Protein AF-A0A822CF78-F1 (afdb_monomer_lite)

Organism: NCBI:txid392032

Secondary structure (DSSP, 8-state):
-EEEES--HHHHHHHHHHHHTSTT----TT-SS----EEE-SPPPPPTT-SSPP-SEEEE-----TTHHHHHHTT--

Sequence (77 aa):
LLYRGDVVPKDVNTAISAIKTKRSIQFVDWCPTGFKVGINYQPPIAVPGGDVAKVPRAVCMISNTTAIAEAWARLDH

pLDDT: mean 94.52, std 5.26, range [65.19, 98.44]

InterPro domains:
  IPR000217 Tubulin [PTHR11588] (1-77)
  IPR002452 Alpha tubulin [PR01162] (5-26)
  IPR002452 Alpha tubulin [PR01162] (31-44)
  IPR002452 Alpha tubulin [PR01162] (44-63)
  IPR002452 Alpha tubulin [PR01162] (69-77)
  IPR008280 Tubulin/FtsZ, C-terminal [SSF55307] (1-77)
  IPR018316 Tubulin/FtsZ, 2-layer sandwich domain [PF03953] (2-76)
  IPR037103 Tubulin/FtsZ-like, C-terminal domain [G3DSA:3.30.1330.20] (1-67)

Structure (mmCIF, N/CA/C/O backbone):
data_AF-A0A822CF78-F1
#
_entry.id   AF-A0A822CF78-F1
#
loop_
_atom_site.group_PDB
_atom_site.id
_atom_site.type_symbol
_atom_site.label_atom_id
_atom_site.label_alt_id
_atom_site.label_comp_id
_atom_site.label_asym_id
_atom_site.label_entity_id
_atom_site.label_seq_id
_atom_site.pdbx_PDB_ins_code
_atom_site.Cartn_x
_atom_site.Cartn_y
_atom_site.Cartn_z
_atom_site.occupancy
_atom_site.B_iso_or_equiv
_atom_site.auth_seq_id
_atom_site.auth_comp_id
_atom_site.auth_asym_id
_atom_site.auth_atom_id
_atom_site.pdbx_PDB_model_num
ATOM 1 N N . LEU A 1 1 ? 0.341 3.897 -0.006 1.00 96.75 1 LEU A N 1
ATOM 2 C CA . LEU A 1 1 ? -0.453 3.181 1.013 1.00 96.75 1 LEU A CA 1
ATOM 3 C C . LEU A 1 1 ? -1.501 4.136 1.554 1.00 96.75 1 LEU A C 1
ATOM 5 O O . LEU A 1 1 ? -1.147 5.132 2.176 1.00 96.75 1 LEU A O 1
ATOM 9 N N . LEU A 1 2 ? -2.765 3.873 1.244 1.00 98.31 2 LEU A N 1
ATOM 10 C CA . LEU A 1 2 ? -3.911 4.675 1.657 1.00 98.31 2 LEU A CA 1
ATOM 11 C C . LEU A 1 2 ? -4.675 3.879 2.717 1.00 98.31 2 LEU A C 1
ATOM 13 O O . LEU A 1 2 ? -5.407 2.946 2.389 1.00 98.31 2 LEU A O 1
ATOM 17 N N . TYR A 1 3 ? -4.430 4.194 3.984 1.00 98.44 3 TYR A N 1
ATOM 18 C CA . TYR A 1 3 ? -5.063 3.543 5.124 1.00 98.44 3 TYR A CA 1
ATOM 19 C C . TYR A 1 3 ? -6.402 4.188 5.457 1.00 98.44 3 TYR A C 1
ATOM 21 O O . TYR A 1 3 ? -6.594 5.394 5.269 1.00 98.44 3 TYR A O 1
ATOM 29 N N . ARG A 1 4 ? -7.309 3.378 6.002 1.00 98.38 4 ARG A N 1
ATOM 30 C CA . ARG A 1 4 ? -8.612 3.828 6.473 1.00 98.38 4 ARG A CA 1
ATOM 31 C C . ARG A 1 4 ? -9.005 3.153 7.792 1.00 98.38 4 ARG A C 1
ATOM 33 O O . ARG A 1 4 ? -8.773 1.954 7.927 1.00 98.38 4 ARG A O 1
ATOM 40 N N . GLY A 1 5 ? -9.642 3.889 8.702 1.00 98.19 5 GLY A N 1
ATOM 41 C CA . GLY A 1 5 ? -10.183 3.403 9.976 1.00 98.19 5 GLY A CA 1
ATOM 42 C C . GLY A 1 5 ? -9.245 3.577 11.170 1.00 98.19 5 GLY A C 1
ATOM 43 O O . GLY A 1 5 ? -8.429 4.498 11.199 1.00 98.19 5 GLY A O 1
ATOM 44 N N . ASP A 1 6 ? -9.376 2.687 12.153 1.00 97.75 6 ASP A N 1
ATOM 45 C CA . ASP A 1 6 ? -8.575 2.670 13.381 1.00 97.75 6 ASP A CA 1
ATOM 46 C C . ASP A 1 6 ? -7.117 2.289 13.071 1.00 97.75 6 ASP A C 1
ATOM 48 O O . ASP A 1 6 ? -6.745 1.113 13.053 1.00 97.75 6 ASP A O 1
ATOM 52 N N . VAL A 1 7 ? -6.304 3.287 12.724 1.00 98.12 7 VAL A N 1
ATOM 53 C CA . VAL A 1 7 ? -4.914 3.117 12.291 1.00 98.12 7 VAL A CA 1
ATOM 54 C C . VAL A 1 7 ? -4.021 4.127 12.999 1.00 98.12 7 VAL A C 1
ATOM 56 O O . VAL A 1 7 ? -4.173 5.335 12.834 1.00 98.12 7 VAL A O 1
ATOM 59 N N . VAL A 1 8 ? -3.032 3.626 13.736 1.00 97.81 8 VAL A N 1
ATOM 60 C CA . VAL A 1 8 ? -2.037 4.449 14.429 1.00 97.81 8 VAL A CA 1
ATOM 61 C C . VAL A 1 8 ? -0.836 4.697 13.501 1.00 97.81 8 VAL A C 1
ATOM 63 O O . VAL A 1 8 ? -0.250 3.734 12.998 1.00 97.81 8 VAL A O 1
ATOM 66 N N . PRO A 1 9 ? -0.392 5.955 13.288 1.00 97.69 9 PRO A N 1
ATOM 67 C CA . PRO A 1 9 ? 0.738 6.256 12.400 1.00 97.69 9 PRO A CA 1
ATOM 68 C C . PRO A 1 9 ? 2.041 5.519 12.749 1.00 97.69 9 PRO A C 1
ATOM 70 O O . PRO A 1 9 ? 2.802 5.135 11.860 1.00 97.69 9 PRO A O 1
ATOM 73 N N . LYS A 1 10 ? 2.296 5.279 14.042 1.00 98.12 10 LYS A N 1
ATOM 74 C CA . LYS A 1 10 ? 3.461 4.514 14.514 1.00 98.12 10 LYS A CA 1
ATOM 75 C C . LYS A 1 10 ? 3.458 3.082 13.974 1.00 98.12 10 LYS A C 1
ATOM 77 O O . LYS A 1 10 ? 4.490 2.617 13.500 1.00 98.12 10 LYS A O 1
ATOM 82 N N . ASP A 1 11 ? 2.306 2.418 13.989 1.00 97.69 11 ASP A N 1
ATOM 83 C CA . ASP A 1 11 ? 2.171 1.034 13.524 1.00 97.69 11 ASP A CA 1
ATOM 84 C C . ASP A 1 11 ? 2.375 0.939 12.012 1.00 97.69 11 ASP A C 1
ATOM 86 O O . ASP A 1 11 ? 3.015 0.005 11.528 1.00 97.69 11 ASP A O 1
ATOM 90 N N . VAL A 1 12 ? 1.916 1.950 11.265 1.00 97.75 12 VAL A N 1
ATOM 91 C CA . VAL A 1 12 ? 2.171 2.065 9.822 1.00 97.75 12 VAL A CA 1
ATOM 92 C C . VAL A 1 12 ? 3.669 2.158 9.537 1.00 97.75 12 VAL A C 1
ATOM 94 O O . VAL A 1 12 ? 4.172 1.445 8.668 1.00 97.75 12 VAL A O 1
ATOM 97 N N . ASN A 1 13 ? 4.398 2.996 10.277 1.00 96.25 13 ASN A N 1
ATOM 98 C CA . ASN A 1 13 ? 5.844 3.132 10.104 1.00 96.25 13 ASN A CA 1
ATOM 99 C C . ASN A 1 13 ? 6.587 1.839 10.466 1.00 96.25 13 ASN A C 1
ATOM 101 O O . ASN A 1 13 ? 7.469 1.419 9.716 1.00 96.25 13 ASN A O 1
ATOM 105 N N . THR A 1 14 ? 6.200 1.166 11.554 1.00 97.38 14 THR A N 1
ATOM 106 C CA . THR A 1 14 ? 6.753 -0.148 11.923 1.00 97.38 14 THR A CA 1
ATOM 107 C C . THR A 1 14 ? 6.512 -1.182 10.822 1.00 97.38 14 THR A C 1
ATOM 109 O O . THR A 1 14 ? 7.443 -1.887 10.427 1.00 97.38 14 THR A O 1
ATOM 112 N N . ALA A 1 15 ? 5.296 -1.240 10.272 1.00 95.69 15 ALA A N 1
ATOM 113 C CA . ALA A 1 15 ? 4.954 -2.154 9.187 1.00 95.69 15 ALA A CA 1
ATOM 114 C C . ALA A 1 15 ? 5.755 -1.862 7.907 1.00 95.69 15 ALA A C 1
ATOM 116 O O . ALA A 1 15 ? 6.275 -2.788 7.286 1.00 95.69 15 ALA A O 1
ATOM 117 N N . ILE A 1 16 ? 5.916 -0.589 7.529 1.00 94.75 16 ILE A N 1
ATOM 118 C CA . ILE A 1 16 ? 6.728 -0.194 6.366 1.00 94.75 16 ILE A CA 1
ATOM 119 C C . ILE A 1 16 ? 8.193 -0.582 6.572 1.00 94.75 16 ILE A C 1
ATOM 121 O O . ILE A 1 16 ? 8.804 -1.125 5.653 1.00 94.75 16 ILE A O 1
ATOM 125 N N . SER A 1 17 ? 8.754 -0.360 7.761 1.00 93.94 17 SER A N 1
ATOM 126 C CA . SER A 1 17 ? 10.122 -0.783 8.081 1.00 93.94 17 SER A CA 1
ATOM 127 C C . SER A 1 17 ? 10.286 -2.299 7.959 1.00 93.94 17 SER A C 1
ATOM 129 O O . SER A 1 17 ? 11.229 -2.754 7.317 1.00 93.94 17 SER A O 1
ATOM 131 N N . ALA A 1 18 ? 9.337 -3.085 8.479 1.00 94.44 18 ALA A N 1
ATOM 132 C CA . ALA A 1 18 ? 9.347 -4.544 8.350 1.00 94.44 18 ALA A CA 1
ATOM 133 C C . ALA A 1 18 ? 9.179 -5.030 6.899 1.00 94.44 18 ALA A C 1
ATOM 135 O O . ALA A 1 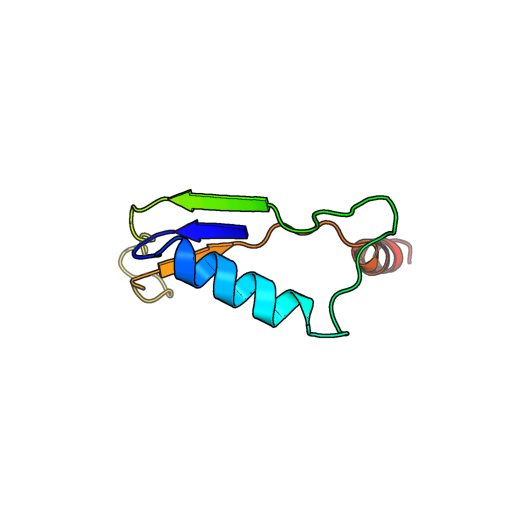18 ? 9.661 -6.100 6.536 1.00 94.44 18 ALA A O 1
ATOM 136 N N . ILE A 1 19 ? 8.486 -4.266 6.055 1.0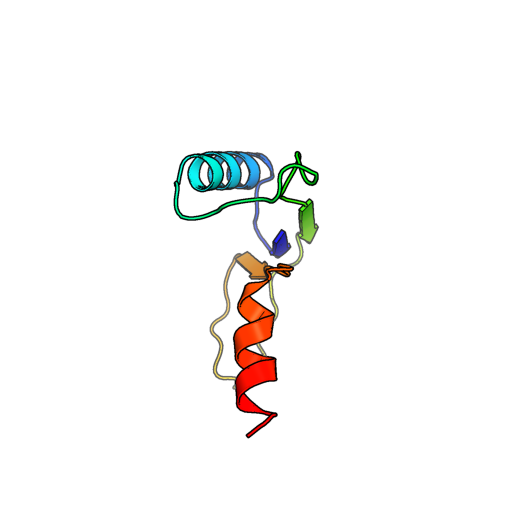0 92.44 19 ILE A N 1
ATOM 137 C CA . ILE A 1 19 ? 8.353 -4.560 4.627 1.00 92.44 19 ILE A CA 1
ATOM 138 C C . ILE A 1 19 ? 9.651 -4.224 3.880 1.00 92.44 19 ILE A C 1
ATOM 140 O O . ILE A 1 19 ? 10.080 -5.009 3.039 1.00 92.44 19 ILE A O 1
ATOM 144 N N . LYS A 1 20 ? 10.307 -3.103 4.206 1.00 88.69 20 LYS A N 1
ATOM 145 C CA . LYS A 1 20 ? 11.567 -2.667 3.578 1.00 88.69 20 LYS A CA 1
ATOM 146 C C . LYS A 1 20 ? 12.732 -3.632 3.806 1.00 88.69 20 LYS A C 1
ATOM 148 O O . LYS A 1 20 ? 13.637 -3.680 2.982 1.00 88.69 20 LYS A O 1
ATOM 153 N N . THR A 1 21 ? 12.727 -4.399 4.895 1.00 89.75 21 THR A N 1
ATOM 154 C CA . THR A 1 21 ? 13.761 -5.419 5.141 1.00 89.75 21 THR A CA 1
ATOM 155 C C . THR A 1 21 ? 13.579 -6.670 4.278 1.00 89.75 21 THR A C 1
ATOM 157 O O . THR A 1 21 ? 14.512 -7.465 4.145 1.00 89.75 21 THR A O 1
ATOM 160 N N . LYS A 1 22 ? 12.404 -6.864 3.663 1.00 88.44 22 LYS A N 1
ATOM 161 C CA . LYS A 1 22 ? 12.152 -8.001 2.774 1.00 88.44 22 LYS A CA 1
ATOM 162 C C . LYS A 1 22 ? 12.779 -7.743 1.408 1.00 88.44 22 LYS A C 1
ATOM 164 O O . LYS A 1 22 ? 12.436 -6.784 0.727 1.00 88.44 22 LYS A O 1
ATOM 169 N N . ARG A 1 23 ? 13.619 -8.676 0.949 1.00 80.94 23 ARG A N 1
ATOM 170 C CA . ARG A 1 23 ? 14.260 -8.620 -0.380 1.00 80.94 23 ARG A CA 1
ATOM 171 C C . ARG A 1 23 ? 13.283 -8.764 -1.556 1.00 80.94 23 ARG A C 1
ATOM 173 O O . ARG A 1 23 ? 13.692 -8.607 -2.698 1.00 80.94 23 ARG A O 1
ATOM 180 N N . SER A 1 24 ? 12.010 -9.058 -1.303 1.00 87.88 24 SER A N 1
ATOM 181 C CA . SER A 1 24 ? 10.992 -9.228 -2.344 1.00 87.88 24 SER A CA 1
ATOM 182 C C . SER A 1 24 ? 10.468 -7.910 -2.924 1.00 87.88 24 SER A C 1
ATOM 184 O O . SER A 1 24 ? 9.803 -7.940 -3.953 1.00 87.88 24 SER A O 1
ATOM 186 N N . ILE A 1 25 ? 10.723 -6.765 -2.280 1.00 89.50 25 ILE A N 1
ATOM 187 C CA . ILE A 1 25 ? 10.341 -5.448 -2.804 1.00 89.50 25 ILE A CA 1
ATOM 188 C C . ILE A 1 25 ? 11.605 -4.708 -3.213 1.00 89.50 25 ILE A C 1
ATOM 190 O O . ILE A 1 25 ? 12.443 -4.392 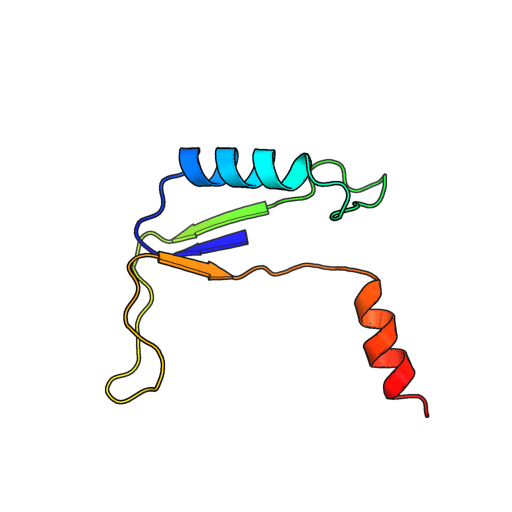-2.373 1.00 89.50 25 ILE A O 1
ATOM 194 N N . GLN A 1 26 ? 11.722 -4.436 -4.508 1.00 90.44 26 GLN A N 1
ATOM 195 C CA . GLN A 1 26 ? 12.845 -3.723 -5.101 1.00 90.44 26 GLN A CA 1
ATOM 196 C C . GLN A 1 26 ? 12.343 -2.401 -5.674 1.00 90.44 26 GLN A C 1
ATOM 198 O O . GLN A 1 26 ? 11.328 -2.363 -6.370 1.00 90.44 26 GLN A O 1
ATOM 203 N N . PHE A 1 27 ? 13.050 -1.321 -5.357 1.00 90.88 27 PHE A N 1
ATOM 204 C CA . PHE A 1 27 ? 12.824 -0.008 -5.951 1.00 90.88 27 PHE A CA 1
ATOM 205 C C . PHE A 1 27 ? 13.926 0.285 -6.961 1.00 90.88 27 PHE A C 1
ATOM 207 O O . PHE A 1 27 ? 15.059 -0.165 -6.810 1.00 90.88 27 PHE A O 1
ATOM 214 N N . VAL A 1 28 ? 13.578 1.067 -7.975 1.00 93.00 28 VAL A N 1
ATOM 215 C CA . VAL A 1 28 ? 14.553 1.701 -8.863 1.00 93.00 28 VAL A CA 1
ATOM 216 C C . VAL A 1 28 ? 15.430 2.680 -8.076 1.00 93.00 28 VAL A C 1
ATOM 218 O O . VAL A 1 28 ? 14.980 3.295 -7.105 1.00 93.00 28 VAL A O 1
ATOM 221 N N . ASP A 1 29 ? 16.674 2.835 -8.511 1.00 92.12 29 ASP A N 1
ATOM 222 C CA . ASP A 1 29 ? 17.707 3.673 -7.890 1.00 92.12 29 ASP A CA 1
ATOM 223 C C . ASP A 1 29 ? 17.306 5.152 -7.767 1.00 92.12 29 ASP A C 1
ATOM 225 O O . ASP A 1 29 ? 17.573 5.796 -6.752 1.00 92.12 29 ASP A O 1
ATOM 229 N N . TRP A 1 30 ? 16.580 5.680 -8.751 1.00 92.69 30 TRP A N 1
ATOM 230 C CA . TRP A 1 30 ? 16.087 7.059 -8.760 1.00 92.69 30 TRP A CA 1
ATOM 231 C C . TRP A 1 30 ? 14.833 7.300 -7.888 1.00 92.69 30 TRP A C 1
ATOM 233 O O . TRP A 1 30 ? 14.305 8.414 -7.870 1.00 92.69 30 TRP A O 1
ATOM 243 N N . CYS A 1 31 ? 14.346 6.307 -7.125 1.00 91.25 31 CYS A N 1
ATOM 244 C CA . CYS A 1 31 ? 13.198 6.451 -6.212 1.00 91.25 31 CYS A CA 1
ATOM 245 C C . CYS A 1 31 ? 13.534 6.062 -4.750 1.00 91.25 31 CYS A C 1
ATOM 247 O O . CYS A 1 31 ? 13.100 5.016 -4.262 1.00 91.25 31 CYS A O 1
ATOM 249 N N . PRO A 1 32 ? 14.245 6.917 -3.989 1.00 81.25 32 PRO A N 1
ATOM 250 C CA . PRO A 1 32 ? 14.843 6.533 -2.703 1.00 81.25 32 PRO A CA 1
ATOM 251 C C . PRO A 1 32 ? 13.853 6.367 -1.532 1.00 81.25 32 PRO A C 1
ATOM 253 O O . PRO A 1 32 ? 14.132 5.639 -0.581 1.00 81.25 32 PRO A O 1
ATOM 256 N N . THR A 1 33 ? 12.695 7.040 -1.545 1.00 80.75 33 THR A N 1
ATOM 257 C CA . THR A 1 33 ? 11.743 7.014 -0.409 1.00 80.75 33 THR A CA 1
ATOM 258 C C . THR A 1 33 ? 10.732 5.863 -0.483 1.00 80.75 33 THR A C 1
ATOM 260 O O . THR A 1 33 ? 10.321 5.341 0.562 1.00 80.75 33 THR A O 1
ATOM 263 N N . GLY A 1 34 ? 10.368 5.441 -1.700 1.00 85.94 34 GLY A N 1
ATOM 264 C CA . GLY A 1 34 ? 9.604 4.232 -2.046 1.00 85.94 34 GLY A CA 1
ATOM 265 C C . GLY A 1 34 ? 8.126 4.189 -1.628 1.00 85.94 34 GLY A C 1
ATOM 266 O O . GLY A 1 34 ? 7.267 3.797 -2.415 1.00 85.94 34 GLY A O 1
ATOM 267 N N . PHE A 1 35 ? 7.787 4.634 -0.416 1.00 93.88 35 PHE A N 1
ATOM 268 C CA . PHE A 1 35 ? 6.430 4.562 0.129 1.00 93.88 35 PHE A CA 1
ATOM 269 C C . PHE A 1 35 ? 5.876 5.945 0.458 1.00 93.88 35 PHE A C 1
ATOM 271 O O . PHE A 1 35 ? 6.497 6.734 1.165 1.00 93.88 35 PHE A O 1
ATOM 278 N N . LYS A 1 36 ? 4.654 6.206 -0.012 1.00 95.00 36 LYS A N 1
ATOM 279 C CA . LYS A 1 36 ? 3.831 7.353 0.391 1.00 95.00 36 LYS A CA 1
ATOM 280 C C . LYS A 1 36 ? 2.658 6.860 1.231 1.00 95.00 36 LYS A C 1
ATOM 282 O O . LYS A 1 36 ? 2.066 5.825 0.904 1.00 95.00 36 LYS A O 1
ATOM 287 N N . VAL A 1 37 ? 2.326 7.588 2.292 1.00 97.38 37 VAL A N 1
ATOM 288 C CA . VAL A 1 37 ? 1.304 7.197 3.270 1.00 97.38 37 VAL A CA 1
ATOM 289 C C . VAL A 1 37 ? 0.233 8.276 3.361 1.00 97.38 37 VAL A C 1
ATOM 291 O O . VAL A 1 37 ? 0.554 9.449 3.516 1.00 97.38 37 VAL A O 1
ATOM 29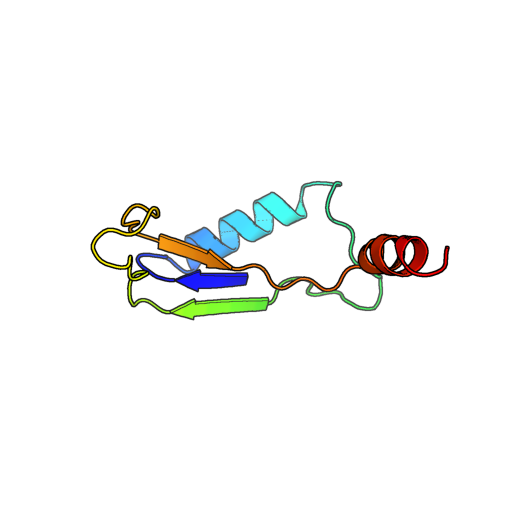4 N N . GLY A 1 38 ? -1.031 7.865 3.287 1.00 97.94 38 GLY A N 1
ATOM 295 C CA . GLY A 1 38 ? -2.191 8.674 3.656 1.00 97.94 38 GLY A CA 1
ATOM 296 C C . GLY A 1 38 ? -3.075 7.885 4.616 1.00 97.94 38 GLY A C 1
ATOM 297 O O . GLY A 1 38 ? -3.166 6.663 4.489 1.00 97.94 38 GLY A O 1
ATOM 298 N N . ILE A 1 39 ? -3.697 8.563 5.581 1.00 98.38 39 ILE A N 1
ATOM 299 C CA . ILE A 1 39 ? -4.562 7.942 6.592 1.00 98.38 39 ILE A CA 1
ATOM 300 C C . ILE A 1 39 ? -5.873 8.723 6.660 1.00 98.38 39 ILE A C 1
ATOM 302 O O . ILE A 1 39 ? -5.865 9.934 6.865 1.00 98.38 39 ILE A O 1
ATOM 306 N N . ASN A 1 40 ? -6.992 8.021 6.501 1.00 98.06 40 ASN A N 1
ATOM 307 C CA . ASN A 1 40 ? -8.327 8.529 6.796 1.00 98.06 40 ASN A CA 1
ATOM 308 C C . ASN A 1 40 ? -8.881 7.793 8.024 1.00 98.06 40 ASN A C 1
ATOM 310 O O . ASN A 1 40 ? -9.087 6.588 7.969 1.00 98.06 40 ASN A O 1
ATOM 314 N N . TYR A 1 41 ? -9.162 8.499 9.116 1.00 98.00 41 TYR A N 1
ATOM 315 C CA . TYR A 1 41 ? -9.613 7.866 10.361 1.00 98.00 41 TYR A CA 1
ATOM 316 C C . TYR A 1 41 ? -11.074 7.395 10.346 1.00 98.00 41 TYR A C 1
ATOM 318 O O . TYR A 1 41 ? -11.486 6.647 11.229 1.00 98.00 41 TYR A O 1
ATOM 326 N N . GLN A 1 42 ? -11.872 7.784 9.346 1.00 97.50 42 GLN A N 1
ATOM 327 C CA . GLN A 1 42 ? -13.217 7.227 9.190 1.00 97.50 42 GLN A CA 1
ATOM 328 C C . GLN A 1 42 ? -13.125 5.741 8.816 1.00 97.50 42 GLN A C 1
ATOM 330 O O . GLN A 1 42 ? -12.359 5.415 7.911 1.00 97.50 42 GLN A O 1
ATOM 335 N N . PRO A 1 43 ? -13.888 4.834 9.448 1.00 95.88 43 PRO A N 1
ATOM 336 C CA . PRO A 1 43 ? -13.843 3.412 9.122 1.00 95.88 43 PRO A CA 1
ATOM 337 C C . PRO A 1 43 ? -14.353 3.127 7.697 1.00 95.88 43 PRO A C 1
ATOM 339 O O . PRO A 1 43 ? -15.167 3.885 7.161 1.00 95.88 43 PRO A O 1
ATOM 342 N N . PRO A 1 44 ? -13.899 2.035 7.055 1.00 97.00 44 PRO A N 1
ATOM 343 C CA . PRO A 1 44 ? -14.486 1.555 5.807 1.00 97.00 44 PRO A CA 1
ATOM 344 C C . PRO A 1 44 ? -15.981 1.256 5.964 1.00 97.00 44 PRO A C 1
ATOM 346 O O . PRO A 1 44 ? -16.406 0.659 6.952 1.00 97.00 44 PRO A O 1
ATOM 349 N N . ILE A 1 45 ? -16.774 1.647 4.968 1.00 95.19 45 ILE A N 1
ATOM 350 C CA . ILE A 1 45 ? -18.211 1.370 4.936 1.00 95.19 45 ILE A CA 1
ATOM 351 C C . ILE A 1 45 ? -18.453 0.116 4.101 1.00 95.19 45 ILE A C 1
ATOM 353 O O . ILE A 1 45 ? -18.048 0.053 2.942 1.00 95.19 45 ILE A O 1
ATOM 357 N N . ALA A 1 46 ? -19.127 -0.865 4.699 1.00 94.56 46 ALA A N 1
ATOM 358 C CA . ALA A 1 46 ? -19.688 -2.005 3.985 1.00 94.56 46 ALA A CA 1
ATOM 359 C C . ALA A 1 46 ? -21.114 -1.673 3.526 1.00 94.56 46 ALA A C 1
ATOM 361 O O . ALA A 1 46 ? -21.882 -1.053 4.268 1.00 94.56 46 ALA A O 1
ATOM 362 N N . VAL A 1 47 ? -21.466 -2.100 2.314 1.00 95.25 47 VAL A N 1
ATOM 363 C CA . VAL A 1 47 ? -22.822 -1.954 1.771 1.00 95.25 47 VAL A CA 1
ATOM 364 C C . VAL A 1 47 ? -23.761 -2.929 2.498 1.00 95.25 47 VAL A C 1
ATOM 366 O O . VAL A 1 47 ? -23.404 -4.101 2.637 1.00 95.25 47 VAL A O 1
ATOM 369 N N . PRO A 1 48 ? -24.947 -2.499 2.975 1.00 94.94 48 PRO A N 1
ATOM 370 C CA . PRO A 1 48 ? -25.932 -3.410 3.558 1.00 94.94 48 PRO A CA 1
ATOM 371 C C . PRO A 1 48 ? -26.312 -4.529 2.579 1.00 94.94 48 PRO A C 1
ATOM 373 O O . PRO A 1 48 ? -26.667 -4.252 1.439 1.00 94.94 48 PRO A O 1
ATOM 376 N N . GLY A 1 49 ? -26.223 -5.786 3.021 1.00 95.75 49 GLY A N 1
ATOM 377 C CA . GLY A 1 49 ? -26.478 -6.958 2.173 1.00 95.75 49 GLY A CA 1
ATOM 378 C C . GLY A 1 49 ? -25.368 -7.288 1.166 1.00 95.75 49 GLY A C 1
ATOM 379 O O . GLY A 1 49 ? -25.555 -8.193 0.364 1.00 95.75 49 GLY A O 1
ATOM 380 N N . GLY A 1 50 ? -24.239 -6.571 1.189 1.00 95.75 50 GLY A N 1
ATOM 381 C CA . GLY A 1 50 ? -23.076 -6.879 0.357 1.00 95.75 50 GLY A CA 1
ATOM 382 C C . GLY A 1 50 ? -22.171 -7.958 0.956 1.00 95.75 50 GLY A C 1
ATOM 383 O O . GLY A 1 50 ? -22.274 -8.308 2.131 1.00 95.75 50 GLY A O 1
ATOM 384 N N . ASP A 1 51 ? -21.219 -8.425 0.150 1.00 96.25 51 ASP A N 1
ATOM 385 C CA . ASP A 1 51 ? -20.390 -9.598 0.472 1.00 96.25 51 ASP A CA 1
ATOM 386 C C . ASP A 1 51 ? -19.164 -9.293 1.349 1.00 96.25 51 ASP A C 1
ATOM 388 O O . ASP A 1 51 ? -18.408 -10.189 1.726 1.00 96.25 51 ASP A O 1
ATOM 392 N N . VAL A 1 52 ? -18.925 -8.019 1.668 1.00 95.38 52 VAL A N 1
ATOM 393 C CA . VAL A 1 52 ? -17.733 -7.585 2.407 1.00 95.38 52 VAL A CA 1
ATOM 394 C C . VAL A 1 52 ? -18.083 -7.328 3.867 1.00 95.38 52 VAL A C 1
ATOM 396 O O . VAL A 1 52 ? -18.914 -6.477 4.187 1.00 95.38 52 VAL A O 1
ATOM 399 N N . ALA A 1 53 ? -17.400 -8.033 4.770 1.00 95.19 53 ALA A N 1
ATOM 400 C CA . ALA A 1 53 ? -17.555 -7.842 6.206 1.00 95.19 53 ALA A CA 1
ATOM 401 C C . ALA A 1 53 ? -17.136 -6.429 6.649 1.00 95.19 53 ALA A C 1
ATOM 403 O O . ALA A 1 53 ? -16.205 -5.825 6.109 1.00 95.19 53 ALA A O 1
ATOM 404 N N . LYS A 1 54 ? -17.789 -5.912 7.696 1.00 95.25 54 LYS A N 1
ATOM 405 C CA . LYS A 1 54 ? -17.342 -4.687 8.371 1.00 95.25 54 LYS A CA 1
ATOM 406 C C . LYS A 1 54 ? -15.985 -4.938 9.025 1.00 95.25 54 LYS A C 1
ATOM 408 O O . LYS A 1 54 ? -15.823 -5.908 9.760 1.00 95.25 54 LYS A O 1
ATOM 413 N N . VAL A 1 55 ? -15.035 -4.037 8.794 1.00 96.94 55 VAL A N 1
ATOM 414 C CA . VAL A 1 55 ? -13.676 -4.127 9.340 1.00 96.94 55 VAL A CA 1
ATOM 415 C C . VAL A 1 55 ? -13.287 -2.828 10.049 1.00 96.94 55 VAL A C 1
ATOM 417 O O . VAL A 1 55 ? -13.687 -1.751 9.604 1.00 96.94 55 VAL A O 1
ATOM 420 N N . PRO A 1 56 ? -12.490 -2.892 11.133 1.00 96.81 56 PRO A N 1
ATOM 421 C CA . PRO A 1 56 ? -12.075 -1.699 11.876 1.00 96.81 56 PRO A CA 1
ATOM 422 C C . PRO A 1 56 ? -11.054 -0.850 11.107 1.00 96.81 56 PRO A C 1
ATOM 424 O O . PRO A 1 56 ? -10.924 0.346 11.357 1.00 96.81 56 PRO A O 1
ATOM 427 N N . ARG A 1 57 ? -10.324 -1.465 10.169 1.00 97.69 57 ARG A N 1
ATOM 428 C CA . ARG A 1 57 ? -9.304 -0.818 9.345 1.00 97.69 57 ARG A CA 1
ATOM 429 C C . ARG A 1 57 ? -9.135 -1.528 8.006 1.00 97.69 57 ARG A C 1
ATOM 431 O O . ARG A 1 57 ? -9.354 -2.733 7.914 1.00 97.69 57 ARG A O 1
ATOM 438 N N . ALA A 1 58 ? -8.710 -0.792 6.988 1.00 97.88 58 ALA A N 1
ATOM 439 C CA . ALA A 1 58 ? -8.350 -1.326 5.677 1.00 97.88 58 ALA A CA 1
ATOM 440 C C . ALA A 1 58 ? -7.181 -0.538 5.072 1.00 97.88 58 ALA A C 1
ATOM 442 O O . ALA A 1 58 ? -6.862 0.570 5.512 1.00 97.88 58 ALA A O 1
ATOM 443 N N . VAL A 1 59 ? -6.554 -1.099 4.039 1.00 97.94 59 VAL A N 1
ATOM 444 C CA . VAL A 1 59 ? -5.503 -0.430 3.268 1.00 97.94 59 VAL A CA 1
ATOM 445 C C . VAL A 1 59 ? -5.725 -0.643 1.775 1.00 97.94 59 VAL A C 1
ATOM 447 O O . VAL A 1 59 ? -6.030 -1.748 1.338 1.00 97.94 59 VAL A O 1
ATOM 450 N N . CYS A 1 60 ? -5.541 0.416 0.991 1.00 98.00 60 CYS A N 1
ATOM 451 C CA . CYS A 1 60 ? -5.418 0.346 -0.460 1.00 98.00 60 CYS A CA 1
ATOM 452 C C . CYS A 1 60 ? -3.978 0.697 -0.862 1.00 98.00 60 CYS A C 1
ATOM 454 O O . CYS A 1 60 ? -3.440 1.745 -0.477 1.00 98.00 60 CYS A O 1
ATOM 456 N N . MET A 1 61 ? -3.326 -0.185 -1.619 1.00 97.50 61 MET A N 1
ATOM 457 C CA . MET A 1 61 ? -2.009 0.077 -2.192 1.00 97.50 61 MET A CA 1
ATOM 458 C C . MET A 1 61 ? -2.156 0.425 -3.668 1.00 97.50 61 MET A C 1
ATOM 460 O O . MET A 1 61 ? -2.592 -0.393 -4.464 1.00 97.50 61 MET A O 1
ATOM 464 N N . ILE A 1 62 ? -1.724 1.633 -4.021 1.00 97.06 62 ILE A N 1
ATOM 465 C CA . ILE A 1 62 ? -1.494 2.033 -5.405 1.00 97.06 62 ILE A CA 1
ATOM 466 C C . ILE A 1 62 ? 0.016 1.982 -5.609 1.00 97.06 62 ILE A C 1
ATOM 468 O O . ILE A 1 62 ? 0.753 2.725 -4.954 1.00 97.06 62 ILE A O 1
ATOM 472 N N . SER A 1 63 ? 0.469 1.071 -6.463 1.00 95.62 63 SER A N 1
ATOM 473 C CA . SER A 1 63 ? 1.880 0.861 -6.783 1.00 95.62 63 SER A CA 1
ATOM 474 C C . SER A 1 63 ? 2.106 1.001 -8.280 1.00 95.62 63 SER A C 1
ATOM 476 O O . SER A 1 63 ? 1.307 0.506 -9.069 1.00 95.62 63 SER A O 1
ATOM 478 N N . ASN A 1 64 ? 3.219 1.625 -8.658 1.00 95.44 64 ASN A N 1
ATOM 479 C CA . ASN A 1 64 ? 3.697 1.647 -10.034 1.00 95.44 64 ASN A CA 1
ATOM 480 C C . ASN A 1 64 ? 4.878 0.675 -10.144 1.00 95.44 64 ASN A C 1
ATOM 482 O O . ASN A 1 64 ? 5.894 0.871 -9.479 1.00 95.44 64 ASN A O 1
ATOM 486 N N . THR A 1 65 ? 4.707 -0.397 -10.915 1.00 96.19 65 THR A N 1
ATOM 487 C CA . THR A 1 65 ? 5.698 -1.461 -11.112 1.00 96.19 65 THR A CA 1
ATOM 488 C C . THR A 1 65 ? 5.813 -1.777 -12.596 1.00 96.19 65 THR A C 1
ATOM 490 O O . THR A 1 65 ? 4.807 -1.799 -13.304 1.00 96.19 65 THR A O 1
ATOM 493 N N . THR A 1 66 ? 7.027 -2.072 -13.060 1.00 96.31 66 THR A N 1
ATOM 494 C CA . THR A 1 66 ? 7.290 -2.492 -14.445 1.00 96.31 66 THR A CA 1
ATOM 495 C C . THR A 1 66 ? 6.618 -3.820 -14.797 1.00 96.31 66 THR A C 1
ATOM 497 O O . THR A 1 66 ? 6.396 -4.081 -15.974 1.00 96.31 66 THR A O 1
ATOM 500 N N . ALA A 1 67 ? 6.197 -4.611 -13.802 1.00 97.19 67 ALA A N 1
ATOM 501 C CA . ALA A 1 67 ? 5.441 -5.848 -14.010 1.00 97.19 67 ALA A CA 1
ATOM 502 C C . ALA A 1 67 ? 4.120 -5.638 -14.781 1.00 97.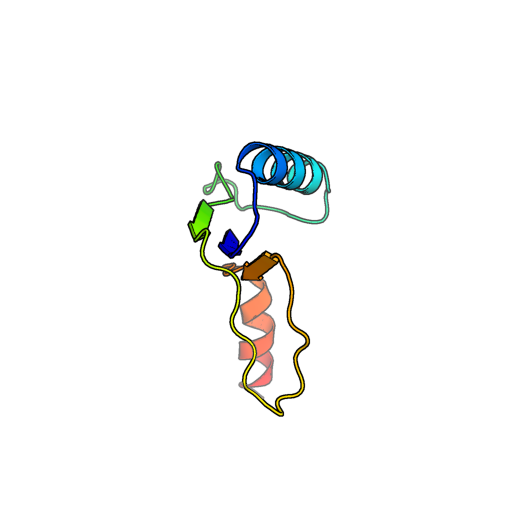19 67 ALA A C 1
ATOM 504 O O . ALA A 1 67 ? 3.613 -6.572 -15.395 1.00 97.19 67 ALA A O 1
ATOM 505 N N . ILE A 1 68 ? 3.569 -4.414 -14.817 1.00 97.50 68 ILE A N 1
ATOM 506 C CA . ILE A 1 68 ? 2.387 -4.109 -15.642 1.00 97.50 68 ILE A CA 1
ATOM 507 C C . ILE A 1 68 ? 2.637 -4.342 -17.144 1.00 97.50 68 ILE A C 1
ATOM 509 O O . ILE A 1 68 ? 1.689 -4.602 -17.881 1.00 97.50 68 ILE A O 1
ATOM 513 N N . ALA A 1 69 ? 3.896 -4.305 -17.597 1.00 97.69 69 ALA A N 1
ATOM 514 C CA . ALA A 1 69 ? 4.271 -4.614 -18.977 1.00 97.69 69 ALA A CA 1
ATOM 515 C C . ALA A 1 69 ? 3.835 -6.026 -19.405 1.00 97.69 69 ALA A C 1
ATOM 517 O O . ALA A 1 69 ? 3.444 -6.217 -20.552 1.00 97.69 6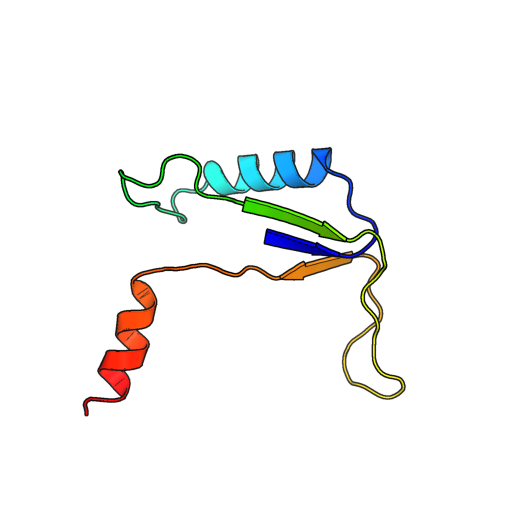9 ALA A O 1
ATOM 518 N N . GLU A 1 70 ? 3.809 -6.996 -18.486 1.00 97.56 70 GLU A N 1
ATOM 519 C CA . GLU A 1 70 ? 3.349 -8.361 -18.776 1.00 97.56 70 GLU A CA 1
ATOM 520 C C . GLU A 1 70 ? 1.864 -8.408 -19.156 1.00 97.56 70 GLU A C 1
ATOM 522 O O . GLU A 1 70 ? 1.450 -9.237 -19.962 1.00 97.56 70 GLU A O 1
ATOM 527 N N . ALA A 1 71 ? 1.041 -7.526 -18.578 1.00 97.50 71 ALA A N 1
ATOM 528 C CA . ALA A 1 71 ? -0.368 -7.432 -18.941 1.00 97.50 71 ALA A CA 1
ATOM 529 C C . ALA A 1 71 ? -0.550 -6.854 -20.348 1.00 97.50 71 ALA A C 1
ATOM 531 O O . ALA A 1 71 ? -1.388 -7.355 -21.091 1.00 97.50 71 ALA A O 1
ATOM 532 N N . TRP A 1 72 ? 0.256 -5.854 -20.719 1.00 97.44 72 TRP A N 1
ATOM 533 C CA . TRP A 1 72 ? 0.255 -5.286 -22.068 1.00 97.44 72 TRP A CA 1
ATOM 534 C C . TRP A 1 72 ? 0.734 -6.291 -23.114 1.00 97.44 72 TRP A C 1
ATOM 536 O O . TRP A 1 72 ? 0.093 -6.424 -24.148 1.00 97.44 72 TRP A O 1
ATOM 546 N N . ALA A 1 73 ? 1.783 -7.061 -22.811 1.00 97.31 73 ALA A N 1
ATOM 547 C CA . ALA A 1 73 ? 2.271 -8.113 -23.701 1.00 97.31 73 ALA A CA 1
ATOM 548 C C . ALA A 1 73 ? 1.185 -9.156 -24.025 1.00 97.31 73 ALA A C 1
ATOM 550 O O . ALA A 1 73 ? 1.090 -9.608 -25.157 1.00 97.31 73 ALA A O 1
ATOM 551 N N . ARG A 1 74 ? 0.310 -9.490 -23.062 1.00 96.75 74 ARG A N 1
ATOM 552 C CA . ARG A 1 74 ? -0.812 -10.421 -23.291 1.00 96.75 74 ARG A CA 1
ATOM 553 C C . ARG A 1 74 ? -1.894 -9.891 -24.237 1.00 96.75 74 ARG A C 1
ATOM 555 O O . ARG A 1 74 ? -2.676 -10.696 -24.728 1.00 96.75 74 ARG A O 1
ATOM 562 N N . LEU A 1 75 ? -1.987 -8.575 -24.428 1.00 96.62 75 LEU A N 1
ATOM 563 C CA . LEU A 1 75 ? -2.953 -7.957 -25.341 1.00 96.62 75 LEU A CA 1
ATOM 564 C C . LEU A 1 75 ? -2.429 -7.866 -26.780 1.00 96.62 75 LEU A C 1
ATOM 566 O O . LEU A 1 75 ? -3.235 -7.735 -27.692 1.00 96.62 75 LEU A O 1
ATOM 570 N N . ASP A 1 76 ? -1.110 -7.919 -26.974 1.00 88.25 76 ASP A N 1
ATOM 571 C CA . ASP A 1 76 ? -0.423 -7.760 -28.266 1.00 88.25 76 ASP A CA 1
ATOM 572 C C . ASP A 1 76 ? -0.198 -9.111 -28.984 1.00 88.25 76 ASP A C 1
ATOM 574 O O . ASP A 1 76 ? 0.826 -9.337 -29.629 1.00 88.25 76 ASP A O 1
ATOM 578 N N . HIS A 1 77 ? -1.139 -10.046 -28.815 1.00 65.19 77 HIS A N 1
ATOM 579 C CA . HIS A 1 77 ? -1.128 -11.388 -29.406 1.00 65.19 77 HIS A CA 1
ATOM 580 C C . HIS A 1 77 ? -2.293 -11.594 -30.372 1.00 65.19 77 HIS A C 1
ATOM 582 O O . HIS A 1 77 ? -3.427 -11.187 -30.029 1.00 65.19 77 HIS A O 1
#

Radius of gyration: 16.41 Å; chains: 1; bounding box: 44×20×44 Å

Foldseek 3Di:
DEKEADDDVVVVVVVVVVVVVDPPDDDDPVDPVQDDYHYHHHFDDDDVVDDDDGDRMDDDDDDDDPCVVVVVVVVVD